Protein AF-A0A7S1K3W4-F1 (afdb_monomer_lite)

Foldseek 3Di:
DVLQKDKFAFAAFFDDDPPDDTDGDDDDPPDPPDDRRPDHFAWAAFCACVPPVDCQFAPPNVRHDNSGRTDMDMGRNVVCVVCVVVVHDDDDDDDDFDDPVGGGGCNHNNNDCSVVD

InterPro domains:
  IPR002018 Carboxylesterase, type B [PF00135] (4-114)
  IPR019819 Carboxylesterase type B, conserved site [PS00941] (66-76)
  IPR029058 Alpha/Beta hydrolase fold [G3DSA:3.40.50.1820] (1-117)
  IPR029058 Alpha/Beta hydrolase fold [SSF53474] (3-117)
  IPR050309 Type-B Carboxylesterase/Lipase [PTHR11559] (8-116)

Secondary structure (DSSP, 8-state):
--S-EEEEEEEE-EE--TTSPPEE-PPPTT-------SSPPPPBS-SBTTTB--HHHH---TT-BS---EEEEEEEHHHHHHHHHTT-----------STTT---TTSGGG--TTT-

pLDDT: mean 92.0, std 6.37, range [53.47, 97.75]

Sequence (117 aa):
DESGVDAYLGIKYADAPRFTAPSTLLPKQGDDLTIDATQLGPACISLCGKINQSPFFCGDIESAVEDCLFLNVWVPRKAAAEAKQKNQTLPTIVINVGGGFYTGSATAPFNDGAALA

Radius of gyration: 16.11 Å; chains: 1; bounding box: 44×23×40 Å

Organism: NCBI:txid1169539

Structure (mmCIF, N/CA/C/O backbone):
data_AF-A0A7S1K3W4-F1
#
_entry.id   AF-A0A7S1K3W4-F1
#
loop_
_atom_site.group_PDB
_atom_site.id
_atom_site.type_symbol
_atom_site.label_atom_id
_atom_site.label_alt_id
_atom_site.label_comp_id
_atom_site.label_asym_id
_atom_site.label_entity_id
_atom_site.label_seq_id
_atom_site.pdbx_PDB_ins_code
_atom_site.Cartn_x
_atom_site.Cartn_y
_atom_site.Cartn_z
_atom_site.occupancy
_atom_site.B_iso_or_equiv
_atom_site.auth_seq_id
_atom_site.auth_comp_id
_atom_site.auth_asym_id
_atom_site.auth_atom_id
_atom_site.pdbx_PDB_model_num
ATOM 1 N N . ASP A 1 1 ? -3.315 -9.804 15.970 1.00 53.47 1 ASP A N 1
ATOM 2 C CA . ASP A 1 1 ? -2.039 -9.579 16.682 1.00 53.47 1 ASP A CA 1
ATOM 3 C C . ASP A 1 1 ? -2.279 -8.662 17.893 1.00 53.47 1 ASP A C 1
ATOM 5 O O . ASP A 1 1 ? -3.418 -8.242 18.122 1.00 53.47 1 ASP A O 1
ATOM 9 N N . GLU A 1 2 ? -1.239 -8.376 18.678 1.00 65.69 2 GLU A N 1
ATOM 10 C CA . GLU A 1 2 ? -1.293 -7.474 19.844 1.00 65.69 2 GLU A CA 1
ATOM 11 C C . GLU A 1 2 ? -1.182 -5.982 19.476 1.00 65.69 2 GLU A C 1
ATOM 13 O O . GLU A 1 2 ? -1.398 -5.134 20.336 1.00 65.69 2 GLU A O 1
ATOM 18 N N . SER A 1 3 ? -0.903 -5.643 18.208 1.00 80.69 3 SER A N 1
ATOM 19 C CA . SER A 1 3 ? -0.693 -4.256 17.754 1.00 80.69 3 SER A CA 1
ATOM 20 C C . SER A 1 3 ? -1.942 -3.373 17.871 1.00 80.69 3 SER A C 1
ATOM 22 O O . SER A 1 3 ? -1.837 -2.154 17.938 1.00 80.69 3 SER A O 1
ATOM 24 N N . GLY A 1 4 ? -3.138 -3.971 17.897 1.00 93.81 4 GLY A N 1
ATOM 25 C CA . GLY A 1 4 ? -4.399 -3.227 17.881 1.00 93.81 4 GLY A CA 1
ATOM 26 C C . GLY A 1 4 ? -4.747 -2.626 16.514 1.00 93.81 4 GLY A C 1
ATOM 27 O O . GLY A 1 4 ? -5.725 -1.883 16.420 1.00 93.81 4 GLY A O 1
ATOM 28 N N . VAL A 1 5 ? -4.000 -2.976 15.466 1.00 96.50 5 VAL A N 1
ATOM 29 C CA . VAL A 1 5 ? -4.154 -2.462 14.101 1.00 96.50 5 VAL A CA 1
ATOM 30 C C . VAL A 1 5 ? -4.592 -3.593 13.174 1.00 96.50 5 VAL A C 1
ATOM 32 O O . VAL A 1 5 ? -4.146 -4.728 13.321 1.00 96.50 5 VAL A O 1
ATOM 35 N N . ASP A 1 6 ? -5.499 -3.296 12.247 1.00 96.69 6 ASP A N 1
ATOM 36 C CA . ASP A 1 6 ? -5.766 -4.145 11.087 1.00 96.69 6 ASP A CA 1
ATOM 37 C C . ASP A 1 6 ? -4.918 -3.636 9.920 1.00 96.69 6 ASP A C 1
ATOM 39 O O . ASP A 1 6 ? -5.016 -2.465 9.546 1.00 96.69 6 ASP A O 1
ATOM 43 N N . ALA A 1 7 ? -4.081 -4.506 9.359 1.00 96.44 7 ALA A N 1
ATOM 44 C CA . ALA A 1 7 ? -3.231 -4.196 8.218 1.00 96.44 7 ALA A CA 1
ATOM 45 C C . ALA A 1 7 ? -3.753 -4.910 6.966 1.00 96.44 7 ALA A C 1
ATOM 47 O O . ALA A 1 7 ? -3.902 -6.131 6.959 1.00 96.44 7 ALA A O 1
ATOM 48 N N . TYR A 1 8 ? -4.008 -4.136 5.916 1.00 96.88 8 TYR A N 1
ATOM 49 C CA . TYR A 1 8 ? -4.390 -4.606 4.590 1.00 96.88 8 TYR A CA 1
ATOM 50 C C . TYR A 1 8 ? -3.265 -4.229 3.634 1.00 96.88 8 TYR A C 1
ATOM 52 O O . TYR A 1 8 ? -3.095 -3.061 3.282 1.00 96.88 8 TYR A O 1
ATOM 60 N N . LEU A 1 9 ? -2.447 -5.205 3.278 1.00 96.81 9 LEU A N 1
ATOM 61 C CA . LEU A 1 9 ? -1.198 -5.029 2.552 1.00 96.81 9 LEU A CA 1
ATOM 62 C C . LEU A 1 9 ? -1.357 -5.500 1.106 1.00 96.81 9 LEU A C 1
ATOM 64 O O . LEU A 1 9 ? -2.142 -6.401 0.834 1.00 96.81 9 LEU A O 1
ATOM 68 N N . GLY A 1 10 ? -0.625 -4.892 0.173 1.00 95.75 10 GLY A N 1
ATOM 69 C CA . GLY A 1 10 ? -0.573 -5.387 -1.204 1.00 95.75 10 GLY A CA 1
ATOM 70 C C . GLY A 1 10 ? -1.894 -5.267 -1.970 1.00 95.75 10 GLY A C 1
ATOM 71 O O . GLY A 1 10 ? -2.219 -6.124 -2.788 1.00 95.75 10 GLY A O 1
ATOM 72 N N . ILE A 1 11 ? -2.653 -4.190 -1.760 1.00 95.19 11 ILE A N 1
ATOM 73 C CA . ILE A 1 11 ? -3.868 -3.913 -2.536 1.00 95.19 11 ILE A CA 1
ATOM 74 C C . ILE A 1 11 ? -3.473 -3.295 -3.878 1.00 95.19 11 ILE A C 1
ATOM 76 O O . ILE A 1 11 ? -2.951 -2.179 -3.918 1.00 95.19 11 ILE A O 1
ATOM 80 N N . LYS A 1 12 ? -3.739 -3.992 -4.987 1.00 94.56 12 LYS A N 1
ATOM 81 C CA . LYS A 1 12 ? -3.479 -3.461 -6.332 1.00 94.56 12 LYS A CA 1
ATOM 82 C C . LYS A 1 12 ? -4.467 -2.342 -6.658 1.00 94.56 12 LYS A C 1
ATOM 84 O O . LYS A 1 12 ? -5.674 -2.561 -6.603 1.00 94.56 12 LYS A O 1
ATOM 89 N N . TYR A 1 13 ? -3.973 -1.154 -7.012 1.00 93.38 13 TYR A N 1
ATOM 90 C CA . TYR A 1 13 ? -4.835 0.011 -7.274 1.00 93.38 13 TYR A CA 1
ATOM 91 C C . TYR A 1 13 ? -4.870 0.445 -8.745 1.00 93.38 13 TYR A C 1
ATOM 93 O O . TYR A 1 13 ? -5.776 1.176 -9.157 1.00 93.38 13 TYR A O 1
ATOM 101 N N . ALA A 1 14 ? -3.902 0.011 -9.551 1.00 95.56 14 ALA A N 1
ATOM 102 C CA . ALA A 1 14 ? -3.830 0.364 -10.959 1.00 95.56 14 ALA A CA 1
ATOM 103 C C . ALA A 1 14 ? -3.022 -0.650 -11.773 1.00 95.56 14 ALA A C 1
ATOM 105 O O . ALA A 1 14 ? -2.206 -1.392 -11.235 1.00 95.56 14 ALA A O 1
ATOM 106 N N . ASP A 1 15 ? -3.224 -0.600 -13.085 1.00 94.81 15 ASP A N 1
ATOM 107 C CA . ASP A 1 15 ? -2.327 -1.167 -14.089 1.00 94.81 15 ASP A CA 1
ATOM 108 C C . ASP A 1 15 ? -1.715 -0.035 -14.912 1.00 94.81 15 ASP A C 1
ATOM 110 O O . ASP A 1 15 ? -2.378 0.967 -15.186 1.00 94.81 15 ASP A O 1
ATOM 114 N N . ALA A 1 16 ? -0.465 -0.190 -15.344 1.00 95.19 16 ALA A N 1
ATOM 115 C CA . ALA A 1 16 ? 0.173 0.765 -16.242 1.00 95.19 16 ALA A CA 1
ATOM 116 C C . ALA A 1 16 ? 1.048 0.053 -17.280 1.00 95.19 16 ALA A C 1
ATOM 118 O O . ALA A 1 16 ? 2.055 -0.562 -16.923 1.00 95.19 16 ALA A O 1
ATOM 119 N N . PRO A 1 17 ? 0.735 0.178 -18.580 1.00 94.62 17 PRO A N 1
ATOM 120 C CA . PRO A 1 17 ? 1.715 -0.084 -19.622 1.00 94.62 17 PRO A CA 1
ATOM 121 C C . PRO A 1 17 ? 2.920 0.851 -19.472 1.00 94.62 17 PRO A C 1
ATOM 123 O O . PRO A 1 17 ? 2.789 2.011 -19.061 1.00 94.62 17 PRO A O 1
ATOM 126 N N . ARG A 1 18 ? 4.105 0.364 -19.850 1.00 95.94 18 ARG A N 1
ATOM 127 C CA . ARG A 1 18 ? 5.351 1.121 -19.706 1.00 95.94 18 ARG A CA 1
ATOM 128 C C . ARG A 1 18 ? 5.245 2.498 -20.376 1.00 95.94 18 ARG A C 1
ATOM 130 O O . ARG A 1 18 ? 4.889 2.597 -21.548 1.00 95.94 18 ARG A O 1
ATOM 137 N N . PHE A 1 19 ? 5.601 3.540 -19.624 1.00 95.88 19 PHE A N 1
ATOM 138 C CA . PHE A 1 19 ? 5.608 4.947 -20.057 1.00 95.88 19 PHE A CA 1
ATOM 139 C C . PHE A 1 19 ? 4.238 5.523 -20.444 1.00 95.88 19 PHE A C 1
ATOM 141 O O . PHE A 1 19 ? 4.159 6.485 -21.207 1.00 95.88 19 PHE A O 1
ATOM 148 N N . THR A 1 20 ? 3.159 4.967 -19.898 1.00 97.12 20 THR A N 1
ATOM 149 C CA . THR A 1 20 ? 1.803 5.498 -20.066 1.00 97.12 20 THR A CA 1
ATOM 150 C C . THR A 1 20 ? 1.182 5.830 -18.714 1.00 97.12 20 THR A C 1
ATOM 152 O O . THR A 1 20 ? 1.678 5.406 -17.669 1.00 97.12 20 THR A O 1
ATOM 155 N N . ALA A 1 21 ? 0.115 6.629 -18.724 1.00 97.00 21 ALA A N 1
ATOM 156 C CA . ALA A 1 21 ? -0.633 6.904 -17.506 1.00 97.00 21 ALA A CA 1
ATOM 157 C C . ALA A 1 21 ? -1.295 5.613 -16.980 1.00 97.00 21 ALA A C 1
ATOM 159 O O . ALA A 1 21 ? -1.786 4.820 -17.789 1.00 97.00 21 ALA A O 1
ATOM 160 N N . PRO A 1 22 ? -1.342 5.407 -15.652 1.00 96.19 22 PRO A N 1
ATOM 161 C CA . PRO A 1 22 ? -2.012 4.254 -15.072 1.00 96.19 22 PRO A CA 1
ATOM 162 C C . PRO A 1 22 ? -3.523 4.298 -15.324 1.00 96.19 22 PRO A C 1
ATOM 164 O O . PRO A 1 22 ? -4.148 5.359 -15.275 1.00 96.19 22 PRO A O 1
ATOM 167 N N . SER A 1 23 ? -4.121 3.128 -15.523 1.00 94.62 23 SER A N 1
ATOM 168 C CA . SER A 1 23 ? -5.565 2.916 -15.487 1.00 94.62 23 SER A CA 1
ATOM 169 C C . SER A 1 23 ? -5.974 2.353 -14.130 1.00 94.62 23 SER A C 1
ATOM 171 O O . SER A 1 23 ? -5.448 1.326 -13.698 1.00 94.62 23 SER A O 1
ATOM 173 N N . THR A 1 24 ? -6.917 3.016 -13.462 1.00 88.81 24 THR A N 1
ATOM 174 C CA . THR A 1 24 ? -7.435 2.577 -12.163 1.00 88.81 24 THR A CA 1
ATOM 175 C C . THR A 1 24 ? -8.165 1.246 -12.290 1.00 88.81 24 THR A C 1
ATOM 177 O O . THR A 1 24 ? -8.991 1.063 -13.187 1.00 88.81 24 THR A O 1
ATOM 180 N N . LEU A 1 25 ? -7.906 0.346 -11.345 1.00 85.25 25 LEU A N 1
ATOM 181 C CA . LEU A 1 25 ? -8.672 -0.882 -11.204 1.00 85.25 25 LEU A CA 1
ATOM 182 C C . LEU A 1 25 ? -9.980 -0.571 -10.479 1.00 85.25 25 LEU A C 1
ATOM 184 O O . LEU A 1 25 ? -10.001 -0.361 -9.268 1.00 85.25 25 LEU A O 1
ATOM 188 N N . LEU A 1 26 ? -11.073 -0.498 -11.239 1.00 82.00 26 LEU A N 1
ATOM 189 C CA . LEU A 1 26 ? -12.417 -0.410 -10.682 1.00 82.00 26 LEU A CA 1
ATOM 190 C C . LEU A 1 26 ? -13.071 -1.792 -10.737 1.00 82.00 26 LEU A C 1
ATOM 192 O O . LEU A 1 26 ? -13.124 -2.379 -11.823 1.00 82.00 26 LEU A O 1
ATOM 196 N N . PRO A 1 27 ? -13.585 -2.303 -9.608 1.00 80.94 27 PRO A N 1
ATOM 197 C CA . PRO A 1 27 ? -14.311 -3.561 -9.611 1.00 80.94 27 PRO A CA 1
ATOM 198 C C . PRO A 1 27 ? -15.556 -3.466 -10.496 1.00 80.94 27 PRO A C 1
ATOM 200 O O . PRO A 1 27 ? -16.290 -2.472 -10.457 1.00 80.94 27 PRO A O 1
ATOM 203 N N . LYS A 1 28 ? -15.803 -4.501 -11.300 1.00 79.25 28 LYS A N 1
ATOM 204 C CA . LYS A 1 28 ? -17.003 -4.618 -12.130 1.00 79.25 28 LYS A CA 1
ATOM 205 C C . LYS A 1 28 ? -18.092 -5.365 -11.373 1.00 79.25 28 LYS A C 1
ATOM 207 O O . LYS A 1 28 ? -17.854 -6.095 -10.412 1.00 79.25 28 LYS A O 1
ATOM 212 N N . GLN A 1 29 ? -19.330 -5.179 -11.817 1.00 80.62 29 GLN A N 1
ATOM 213 C CA . GLN A 1 29 ? -20.461 -5.901 -11.251 1.00 80.62 29 GLN A CA 1
ATOM 214 C C . GLN A 1 29 ? -20.283 -7.412 -11.463 1.00 80.62 29 GLN A C 1
ATOM 216 O O . GLN A 1 29 ? -20.229 -7.870 -12.601 1.00 80.62 29 GLN A O 1
ATOM 221 N N . GLY A 1 30 ? -20.239 -8.169 -10.364 1.00 80.62 30 GLY A N 1
ATOM 222 C CA . GLY A 1 30 ? -20.087 -9.627 -10.381 1.00 80.62 30 GLY A CA 1
ATOM 223 C C . GLY A 1 30 ? -18.655 -10.133 -10.206 1.00 80.62 30 GLY A C 1
ATOM 224 O O . GLY A 1 30 ? -18.478 -11.347 -10.140 1.00 80.62 30 GLY A O 1
ATOM 225 N N . ASP A 1 31 ? -17.663 -9.245 -10.095 1.00 82.25 31 ASP A N 1
ATOM 226 C CA . ASP A 1 31 ? -16.304 -9.642 -9.723 1.00 82.25 31 ASP A CA 1
ATOM 227 C C . ASP A 1 31 ? -16.282 -10.175 -8.281 1.00 82.25 31 ASP A C 1
ATOM 229 O O . ASP A 1 31 ? -16.999 -9.674 -7.407 1.00 82.25 31 ASP A O 1
ATOM 233 N N . ASP A 1 32 ? -15.434 -11.173 -8.020 1.00 83.06 32 ASP A N 1
ATOM 234 C CA . ASP A 1 32 ? -15.053 -11.487 -6.646 1.00 83.06 32 ASP A CA 1
ATOM 235 C C . ASP A 1 32 ? -14.195 -10.333 -6.123 1.00 83.06 32 ASP A C 1
ATOM 237 O O . ASP A 1 32 ? -13.095 -10.076 -6.612 1.00 83.06 32 ASP A O 1
ATOM 241 N N . LEU A 1 33 ? -14.742 -9.596 -5.159 1.00 82.06 33 LEU A N 1
ATOM 242 C CA . LEU A 1 33 ? -14.086 -8.436 -4.556 1.00 82.06 33 LEU A CA 1
ATOM 243 C C . LEU A 1 33 ? -13.122 -8.835 -3.435 1.00 82.06 33 LEU A C 1
ATOM 245 O O . LEU A 1 33 ? -12.483 -7.969 -2.836 1.00 82.06 33 LEU A O 1
ATOM 249 N N . THR A 1 34 ? -13.039 -10.128 -3.122 1.00 88.69 34 THR A N 1
ATOM 250 C CA . THR A 1 34 ? -12.141 -10.644 -2.098 1.00 88.69 34 THR A CA 1
ATOM 251 C C . THR A 1 34 ? -10.731 -10.722 -2.657 1.00 88.69 34 THR A C 1
ATOM 253 O O . THR A 1 34 ? -10.445 -11.498 -3.564 1.00 88.69 34 THR A O 1
ATOM 256 N N . ILE A 1 35 ? -9.831 -9.934 -2.080 1.00 89.06 35 ILE A N 1
ATOM 257 C CA . ILE A 1 35 ? -8.397 -10.011 -2.352 1.00 89.06 35 ILE A CA 1
ATOM 258 C C . ILE A 1 35 ? -7.666 -10.486 -1.098 1.00 89.06 35 ILE A C 1
ATOM 260 O O . ILE A 1 35 ? -8.044 -10.130 0.021 1.00 89.06 35 ILE A O 1
ATOM 264 N N . ASP A 1 36 ? -6.613 -11.281 -1.280 1.00 93.88 36 ASP A N 1
ATOM 265 C CA . ASP A 1 36 ? -5.674 -11.565 -0.197 1.00 93.88 36 ASP A CA 1
ATOM 266 C C . ASP A 1 36 ? -4.797 -10.330 0.022 1.00 93.88 36 ASP A C 1
ATOM 268 O O . ASP A 1 36 ? -3.911 -10.034 -0.777 1.00 93.88 36 ASP A O 1
ATOM 272 N N . ALA A 1 37 ? -5.088 -9.602 1.098 1.00 96.00 37 ALA A N 1
ATOM 273 C CA . ALA A 1 37 ? -4.356 -8.412 1.505 1.00 96.00 37 ALA A CA 1
ATOM 274 C C . ALA A 1 37 ? -3.494 -8.666 2.756 1.00 96.00 37 ALA A C 1
ATOM 276 O O . ALA A 1 37 ? -3.371 -7.802 3.623 1.00 96.00 37 ALA A O 1
ATOM 277 N N . THR A 1 38 ? -2.955 -9.879 2.915 1.00 96.00 38 THR A N 1
ATOM 278 C CA . THR A 1 38 ? -2.144 -10.242 4.092 1.00 96.00 38 THR A CA 1
ATOM 279 C C . THR A 1 38 ? -0.642 -10.061 3.882 1.00 96.00 38 THR A C 1
ATOM 281 O O . THR A 1 38 ? 0.115 -10.103 4.851 1.00 96.00 38 THR A O 1
ATOM 284 N N . GLN A 1 39 ? -0.201 -9.854 2.639 1.00 95.25 39 GLN A N 1
ATOM 285 C CA . GLN A 1 39 ? 1.206 -9.736 2.257 1.00 95.25 39 GLN A CA 1
ATOM 286 C C . GLN A 1 39 ? 1.458 -8.433 1.501 1.00 95.25 39 GLN A C 1
ATOM 288 O O . GLN A 1 39 ? 0.592 -7.927 0.792 1.00 95.25 39 GLN A O 1
ATOM 293 N N . LEU A 1 40 ? 2.668 -7.893 1.635 1.00 95.56 40 LEU A N 1
ATOM 294 C CA . LEU A 1 40 ? 3.100 -6.750 0.836 1.00 95.56 40 LEU A CA 1
ATOM 295 C C . LEU A 1 40 ? 3.119 -7.120 -0.655 1.00 95.56 40 LEU A C 1
ATOM 297 O O . LEU A 1 40 ? 3.560 -8.207 -1.027 1.00 95.56 40 LEU A O 1
ATOM 301 N N . GLY A 1 41 ? 2.687 -6.186 -1.504 1.00 94.50 41 GLY A N 1
ATOM 302 C CA . GLY A 1 41 ? 2.927 -6.272 -2.945 1.00 94.50 41 GLY A CA 1
ATOM 303 C C . GLY A 1 41 ? 4.416 -6.089 -3.278 1.00 94.50 41 GLY A C 1
ATOM 304 O O . GLY A 1 41 ? 5.198 -5.707 -2.405 1.00 94.50 41 GLY A O 1
ATOM 305 N N . PRO A 1 42 ? 4.838 -6.333 -4.527 1.00 95.44 42 PRO A N 1
ATOM 306 C CA . PRO A 1 42 ? 6.227 -6.145 -4.929 1.00 95.44 42 PRO A CA 1
ATOM 307 C C . PRO A 1 42 ? 6.636 -4.666 -4.961 1.00 95.44 42 PRO A C 1
ATOM 309 O O . PRO A 1 42 ? 5.830 -3.776 -5.241 1.00 95.44 42 PRO A O 1
ATOM 312 N N . ALA A 1 43 ? 7.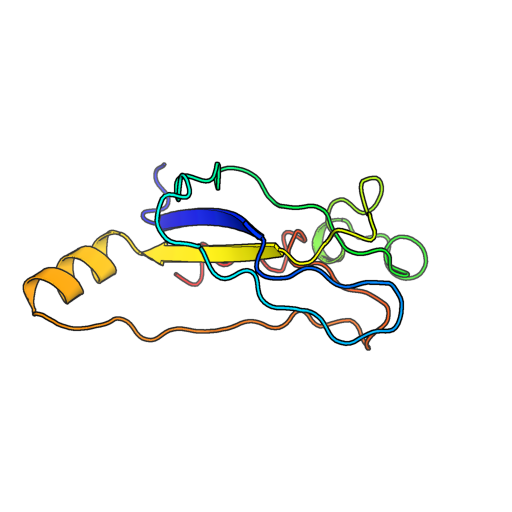925 -4.403 -4.734 1.00 94.62 43 ALA A N 1
ATOM 313 C CA . ALA A 1 43 ? 8.513 -3.088 -4.968 1.00 94.62 43 ALA A CA 1
ATOM 314 C C . ALA A 1 43 ? 8.602 -2.775 -6.473 1.00 94.62 43 ALA A C 1
ATOM 316 O O . ALA A 1 43 ? 8.767 -3.670 -7.305 1.00 94.62 43 ALA A O 1
ATOM 317 N N . CYS A 1 44 ? 8.562 -1.489 -6.825 1.00 94.62 44 CYS A N 1
ATOM 318 C CA . CYS A 1 44 ? 8.867 -1.053 -8.184 1.00 94.62 44 CYS A CA 1
ATOM 319 C C . CYS A 1 44 ? 10.367 -1.136 -8.477 1.00 94.62 44 CYS A C 1
ATOM 321 O O . CYS A 1 44 ? 11.206 -0.870 -7.610 1.00 94.62 44 CYS A O 1
ATOM 323 N N . ILE A 1 45 ? 10.706 -1.419 -9.737 1.00 94.56 45 ILE A N 1
ATOM 324 C CA . ILE A 1 45 ? 12.086 -1.330 -10.227 1.00 94.56 45 ILE A CA 1
ATOM 325 C C . ILE A 1 45 ? 12.618 0.090 -9.986 1.00 94.56 45 ILE A C 1
ATOM 327 O O . ILE A 1 45 ? 12.042 1.074 -10.449 1.00 94.56 45 ILE A O 1
ATOM 331 N N . SER A 1 46 ? 13.737 0.198 -9.268 1.00 93.31 46 SER A N 1
ATOM 332 C CA . SER A 1 46 ? 14.355 1.477 -8.907 1.00 93.31 46 SER A CA 1
ATOM 333 C C . SER A 1 46 ? 15.876 1.348 -8.748 1.00 93.31 46 SER A C 1
ATOM 335 O O . SER A 1 46 ? 16.453 0.279 -8.950 1.00 93.31 46 SER A O 1
ATOM 337 N N . LEU A 1 47 ? 16.553 2.444 -8.391 1.00 93.50 47 LEU A N 1
ATOM 338 C CA . LEU A 1 47 ? 17.985 2.457 -8.065 1.00 93.50 47 LEU A CA 1
ATOM 339 C C . LEU A 1 47 ? 18.275 2.129 -6.588 1.00 93.50 47 LEU A C 1
ATOM 341 O O . LEU A 1 47 ? 19.433 2.215 -6.158 1.00 93.50 47 LEU A O 1
ATOM 345 N N . CYS A 1 48 ? 17.261 1.754 -5.796 1.00 89.50 48 CYS A N 1
ATOM 346 C CA . CYS A 1 48 ? 17.509 1.140 -4.491 1.00 89.50 48 CYS A CA 1
ATOM 347 C C . CYS A 1 48 ? 18.393 -0.111 -4.659 1.00 89.50 48 CYS A C 1
ATOM 349 O O . CYS A 1 48 ? 18.386 -0.761 -5.701 1.00 89.50 48 CYS A O 1
ATOM 351 N N . GLY A 1 49 ? 19.249 -0.390 -3.677 1.00 83.44 49 GLY A N 1
ATOM 352 C CA . GLY A 1 49 ? 20.298 -1.417 -3.754 1.00 83.44 49 GLY A CA 1
ATOM 353 C C . GLY A 1 49 ? 21.557 -0.988 -4.501 1.00 83.44 49 GLY A C 1
ATOM 354 O O . GLY A 1 49 ? 22.649 -1.452 -4.176 1.00 83.44 49 GLY A O 1
ATOM 355 N N . LYS A 1 50 ? 21.445 -0.056 -5.457 1.00 87.75 50 LYS A N 1
ATOM 356 C CA . LYS A 1 50 ? 22.610 0.544 -6.126 1.00 87.75 50 LYS A CA 1
ATOM 357 C C . LYS A 1 50 ? 23.116 1.786 -5.403 1.00 87.75 50 LYS A C 1
ATOM 359 O O . LYS A 1 50 ? 24.319 1.941 -5.237 1.00 87.75 50 LYS A O 1
ATOM 364 N N . ILE A 1 51 ? 22.201 2.666 -4.991 1.00 86.88 51 ILE A N 1
ATOM 365 C CA . ILE A 1 51 ? 22.535 3.957 -4.361 1.00 86.88 51 ILE A CA 1
ATOM 366 C C . ILE A 1 51 ? 22.334 3.914 -2.841 1.00 86.88 51 ILE A C 1
ATOM 368 O O . ILE A 1 51 ? 23.074 4.549 -2.095 1.00 86.88 51 ILE A O 1
ATOM 372 N N . ASN A 1 52 ? 21.352 3.144 -2.371 1.00 79.69 52 ASN A N 1
ATOM 373 C CA . ASN A 1 52 ? 21.101 2.912 -0.953 1.00 79.69 52 ASN A CA 1
ATOM 374 C C . ASN A 1 52 ? 20.899 1.413 -0.736 1.00 79.69 52 ASN A C 1
ATOM 376 O O . ASN A 1 52 ? 19.950 0.841 -1.264 1.00 79.69 52 ASN A O 1
ATOM 380 N N . GLN A 1 53 ? 21.809 0.785 0.002 1.00 81.94 53 GLN A N 1
ATOM 381 C CA . GLN A 1 53 ? 21.788 -0.656 0.270 1.00 81.94 53 GLN A CA 1
ATOM 382 C C . GLN A 1 53 ? 21.052 -1.015 1.562 1.00 81.94 53 GLN A C 1
ATOM 384 O O . GLN A 1 53 ? 20.986 -2.186 1.911 1.00 81.94 53 GLN A O 1
ATOM 389 N N . SER A 1 54 ? 20.512 -0.031 2.288 1.00 89.94 54 SER A N 1
ATOM 390 C CA . SER A 1 54 ? 19.805 -0.287 3.537 1.00 89.94 54 SER A CA 1
ATOM 391 C C . SER A 1 54 ? 18.444 -0.940 3.267 1.00 89.94 54 SER A C 1
ATOM 393 O O . SER A 1 54 ? 17.559 -0.279 2.707 1.00 89.94 54 SER A O 1
ATOM 395 N N . PRO A 1 55 ? 18.214 -2.183 3.734 1.00 88.44 55 PRO A N 1
ATOM 396 C CA . PRO A 1 55 ? 16.911 -2.835 3.606 1.00 88.44 55 PRO A CA 1
ATOM 397 C C . PRO A 1 55 ? 15.810 -2.058 4.331 1.00 88.44 55 PRO A C 1
ATOM 399 O O . PRO A 1 55 ? 14.656 -2.094 3.924 1.00 88.44 55 PRO A O 1
ATOM 402 N N . PHE A 1 56 ? 16.167 -1.288 5.363 1.00 91.94 56 PHE A N 1
ATOM 403 C CA . PHE A 1 56 ? 15.221 -0.467 6.112 1.00 91.94 56 PHE A CA 1
ATOM 404 C C . PHE A 1 56 ? 14.539 0.605 5.245 1.00 91.94 56 PHE A C 1
ATOM 406 O O . PHE A 1 56 ? 13.352 0.865 5.420 1.00 91.94 56 PHE A O 1
ATOM 413 N N . PHE A 1 57 ? 15.263 1.195 4.288 1.00 89.81 57 PHE A N 1
ATOM 414 C CA . PHE A 1 57 ? 14.732 2.240 3.401 1.00 89.81 57 PHE A CA 1
ATOM 415 C C . PHE A 1 57 ? 14.282 1.722 2.033 1.00 89.81 57 PHE A C 1
ATOM 417 O O . PHE A 1 57 ? 13.511 2.399 1.356 1.00 89.81 57 PHE A O 1
ATOM 424 N N . CYS A 1 58 ? 14.772 0.556 1.615 1.00 90.19 58 CYS A N 1
ATOM 425 C CA . CYS A 1 58 ? 14.516 0.023 0.280 1.00 90.19 58 CYS A CA 1
ATOM 426 C C . CYS A 1 58 ? 13.575 -1.191 0.259 1.00 90.19 58 CYS A C 1
ATOM 428 O O . CYS A 1 58 ? 12.945 -1.424 -0.767 1.00 90.19 58 CYS A O 1
ATOM 430 N N . GLY A 1 59 ? 13.422 -1.918 1.370 1.00 90.00 59 GLY A N 1
ATOM 431 C CA . GLY A 1 59 ? 12.640 -3.155 1.416 1.00 90.00 59 GLY A CA 1
ATOM 432 C C . GLY A 1 59 ? 13.273 -4.283 0.596 1.00 90.00 59 GLY A C 1
ATOM 433 O O . GLY A 1 59 ? 14.481 -4.275 0.342 1.00 90.00 59 GLY A O 1
ATOM 434 N N . ASP A 1 60 ? 12.449 -5.249 0.188 1.00 90.06 60 ASP A N 1
ATOM 435 C CA . ASP A 1 60 ? 12.845 -6.292 -0.763 1.00 90.06 60 ASP A CA 1
ATOM 436 C C . ASP A 1 60 ? 12.817 -5.746 -2.197 1.00 90.06 60 ASP A C 1
ATOM 438 O O . ASP A 1 60 ? 11.762 -5.567 -2.806 1.00 90.06 60 ASP A O 1
ATOM 442 N N . ILE A 1 61 ? 14.006 -5.463 -2.718 1.00 89.50 61 ILE A N 1
ATOM 443 C CA . ILE A 1 61 ? 14.227 -4.968 -4.079 1.00 89.50 61 ILE A CA 1
ATOM 444 C C . ILE A 1 61 ? 14.692 -6.054 -5.045 1.00 89.50 61 ILE A C 1
ATOM 446 O O . ILE A 1 61 ? 14.744 -5.807 -6.248 1.00 89.50 61 ILE A O 1
ATOM 450 N N . GLU A 1 62 ? 15.059 -7.232 -4.539 1.00 88.19 62 GLU A N 1
ATOM 451 C CA . GLU A 1 62 ? 15.471 -8.352 -5.388 1.00 88.19 62 GLU A CA 1
ATOM 452 C C . GLU A 1 62 ? 14.255 -8.934 -6.113 1.00 88.19 62 GLU A C 1
ATOM 454 O O . GLU A 1 62 ? 14.353 -9.317 -7.278 1.00 88.19 62 GLU A O 1
ATOM 459 N N . SER A 1 63 ? 13.090 -8.886 -5.462 1.00 91.06 63 SER A N 1
ATOM 460 C CA . SER A 1 63 ? 11.790 -9.269 -6.023 1.00 91.06 63 SER A CA 1
ATOM 461 C C . SER A 1 63 ? 11.072 -8.130 -6.770 1.00 91.06 63 SER A C 1
ATOM 463 O O . SER A 1 63 ? 9.870 -8.225 -7.028 1.00 91.06 63 SER A O 1
ATOM 465 N N . ALA A 1 64 ? 11.759 -7.025 -7.091 1.00 94.00 64 ALA A N 1
ATOM 466 C CA . ALA A 1 64 ? 11.128 -5.868 -7.726 1.00 94.00 64 ALA A CA 1
ATOM 467 C C . ALA A 1 64 ? 10.684 -6.160 -9.170 1.00 94.00 64 ALA A C 1
ATOM 469 O O . ALA A 1 64 ? 11.437 -6.711 -9.976 1.00 94.00 64 ALA A O 1
ATOM 470 N N . VAL A 1 65 ? 9.473 -5.723 -9.522 1.00 95.81 65 VAL A N 1
ATOM 471 C CA . VAL A 1 65 ? 8.873 -5.922 -10.853 1.00 95.81 65 VAL A CA 1
ATOM 472 C C . VAL A 1 65 ? 8.193 -4.644 -11.356 1.00 95.81 65 VAL A C 1
ATOM 474 O O . VAL A 1 65 ? 8.039 -3.677 -10.614 1.00 95.81 65 VAL A O 1
ATOM 477 N N . GLU A 1 66 ? 7.821 -4.597 -12.639 1.00 95.56 66 GLU A N 1
ATOM 478 C CA . GLU A 1 66 ? 7.090 -3.447 -13.208 1.00 95.56 66 GLU A CA 1
ATOM 479 C C . GLU A 1 66 ? 5.608 -3.427 -12.809 1.00 95.56 66 GLU A C 1
ATOM 481 O O . GLU A 1 66 ? 5.021 -2.352 -12.695 1.00 95.56 66 GLU A O 1
ATOM 486 N N . ASP A 1 67 ? 5.009 -4.596 -12.562 1.00 95.69 67 ASP A N 1
ATOM 487 C CA . ASP A 1 67 ? 3.670 -4.688 -11.980 1.00 95.69 67 ASP A CA 1
ATOM 488 C C . ASP A 1 67 ? 3.756 -4.465 -10.464 1.00 95.69 67 ASP A C 1
ATOM 490 O O . ASP A 1 67 ? 3.819 -5.412 -9.686 1.00 95.69 67 ASP A O 1
ATOM 494 N N . CYS A 1 68 ? 3.866 -3.198 -10.060 1.00 95.56 68 CYS A N 1
ATOM 495 C CA . CYS A 1 68 ? 4.193 -2.784 -8.691 1.00 95.56 68 CYS A CA 1
ATOM 496 C C . CYS A 1 68 ? 3.247 -1.716 -8.112 1.00 95.56 68 CYS A C 1
ATOM 498 O O . CYS A 1 68 ? 3.529 -1.126 -7.068 1.00 95.56 68 CYS A O 1
ATOM 500 N N . LEU A 1 69 ? 2.110 -1.451 -8.763 1.00 95.75 69 LEU A N 1
ATOM 501 C CA . LEU A 1 69 ? 1.145 -0.432 -8.334 1.00 95.75 69 LEU A CA 1
ATOM 502 C C . LEU A 1 69 ? 0.220 -0.964 -7.230 1.00 95.75 69 LEU A C 1
ATOM 504 O O . LEU A 1 69 ? -0.974 -1.209 -7.430 1.00 95.75 69 LEU A O 1
ATOM 508 N N . PHE A 1 70 ? 0.808 -1.122 -6.046 1.00 95.44 70 PHE A N 1
ATOM 509 C CA . PHE A 1 70 ? 0.162 -1.618 -4.836 1.00 95.44 70 PHE A CA 1
ATOM 510 C C . PHE A 1 70 ? 0.208 -0.586 -3.707 1.00 95.44 70 PHE A C 1
ATOM 512 O O . PHE A 1 70 ? 1.136 0.220 -3.618 1.00 95.44 70 PHE A O 1
ATOM 519 N N . LEU A 1 71 ? -0.799 -0.615 -2.837 1.00 95.69 71 LEU A N 1
ATOM 520 C CA . LEU A 1 71 ? -0.867 0.196 -1.624 1.00 95.69 71 LEU A CA 1
ATOM 521 C C . LEU A 1 71 ? -1.118 -0.670 -0.390 1.00 95.69 71 LEU A C 1
ATOM 523 O O . LEU A 1 71 ? -1.538 -1.822 -0.491 1.00 95.69 71 LEU A O 1
ATOM 527 N N . ASN A 1 72 ? -0.885 -0.071 0.773 1.00 96.81 72 ASN A N 1
ATOM 528 C CA . ASN A 1 72 ? -1.106 -0.672 2.079 1.00 96.81 72 ASN A CA 1
ATOM 529 C C . ASN A 1 72 ? -2.007 0.251 2.912 1.00 96.81 72 ASN A C 1
ATOM 531 O O . ASN A 1 72 ? -1.936 1.476 2.777 1.00 96.81 72 ASN A O 1
ATOM 535 N N . VAL A 1 73 ? -2.842 -0.324 3.774 1.00 97.12 73 VAL A N 1
ATOM 536 C CA . VAL A 1 73 ? -3.757 0.399 4.664 1.00 97.12 73 VAL A CA 1
ATOM 537 C C . VAL A 1 73 ? -3.627 -0.160 6.073 1.00 97.12 73 VAL A C 1
ATOM 539 O O . VAL A 1 73 ? -3.731 -1.366 6.276 1.00 97.12 73 VAL A O 1
ATOM 542 N N . TRP A 1 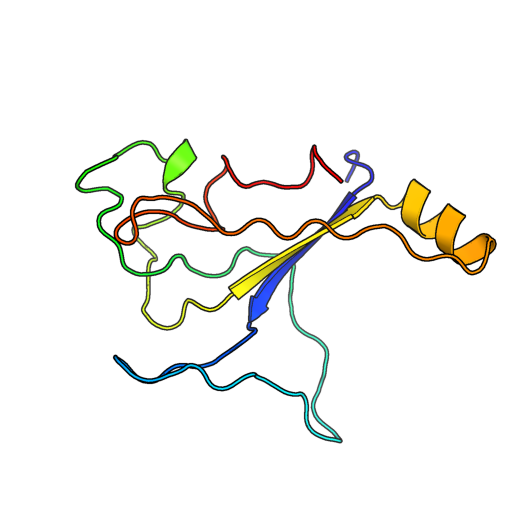74 ? -3.460 0.725 7.050 1.00 97.31 74 TRP A N 1
ATOM 543 C CA . TRP A 1 74 ? -3.440 0.386 8.471 1.00 97.31 74 TRP A CA 1
ATOM 544 C C . TRP A 1 74 ? -4.608 1.078 9.165 1.00 97.31 74 TRP A C 1
ATOM 546 O O . TRP A 1 74 ? -4.822 2.278 8.980 1.00 97.31 74 TRP A O 1
ATOM 556 N N . VAL A 1 75 ? -5.388 0.320 9.934 1.00 97.31 75 VAL A N 1
ATOM 557 C CA . VAL A 1 75 ? -6.609 0.802 10.588 1.00 97.31 75 VAL A CA 1
ATOM 558 C C . VAL A 1 75 ? -6.548 0.512 12.091 1.00 97.31 75 VAL A C 1
ATOM 560 O O . VAL A 1 75 ? -6.508 -0.658 12.475 1.00 97.31 75 VAL A O 1
ATOM 563 N N . PRO A 1 76 ? -6.602 1.526 12.974 1.00 96.88 76 PRO A N 1
ATOM 564 C CA . PRO A 1 76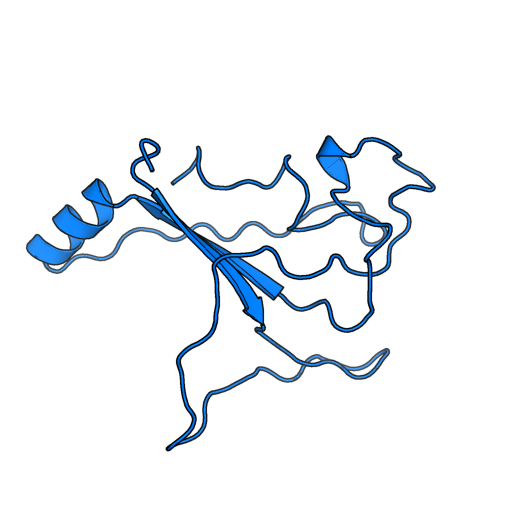 ? -6.638 1.296 14.418 1.00 96.88 76 PRO A CA 1
ATOM 565 C C . PRO A 1 76 ? -7.984 0.707 14.846 1.00 96.88 76 PRO A C 1
ATOM 567 O O . PRO A 1 76 ? -9.011 1.394 14.830 1.00 96.88 76 PRO A O 1
ATOM 570 N N . ARG A 1 77 ? -7.999 -0.554 15.295 1.00 96.19 77 ARG A N 1
ATOM 571 C CA . ARG A 1 77 ? -9.234 -1.307 15.590 1.00 96.19 77 ARG A CA 1
ATOM 572 C C . ARG A 1 77 ? -10.136 -0.594 16.590 1.00 96.19 77 ARG A C 1
ATOM 574 O O . ARG A 1 77 ? -11.342 -0.479 16.376 1.00 96.19 77 ARG A O 1
ATOM 581 N N . LYS A 1 78 ? -9.556 -0.098 17.688 1.00 95.50 78 LYS A N 1
ATOM 582 C CA . LYS A 1 78 ? -10.315 0.560 18.760 1.00 95.50 78 LYS A CA 1
ATOM 583 C C . LYS A 1 78 ? -10.939 1.872 18.283 1.00 95.50 78 LYS A C 1
ATOM 585 O O . LYS A 1 78 ? -12.144 2.058 18.433 1.00 95.50 78 LYS A O 1
ATOM 590 N N . ALA A 1 79 ? -10.144 2.752 17.674 1.00 95.62 79 ALA A N 1
ATOM 591 C CA . ALA A 1 79 ? -10.639 4.037 17.188 1.00 95.62 79 ALA A CA 1
ATOM 592 C C . ALA A 1 79 ? -11.665 3.858 16.055 1.00 95.62 79 ALA A C 1
ATOM 594 O O . ALA A 1 79 ? -12.675 4.559 16.031 1.00 95.62 79 ALA A O 1
ATOM 595 N N . ALA A 1 80 ? -11.470 2.874 15.169 1.00 96.56 80 ALA A N 1
ATOM 596 C CA . ALA A 1 80 ? -12.430 2.551 14.115 1.00 96.56 80 ALA A CA 1
ATOM 597 C C . ALA A 1 80 ? -13.765 2.051 14.686 1.00 96.56 80 ALA A C 1
ATOM 599 O O . ALA A 1 80 ? -14.832 2.485 14.244 1.00 96.56 80 ALA A O 1
ATOM 600 N N . ALA A 1 81 ? -13.726 1.186 15.706 1.00 96.56 81 ALA A N 1
ATOM 601 C CA . ALA A 1 81 ? -14.927 0.716 16.391 1.00 96.56 81 ALA A CA 1
ATOM 602 C C . ALA A 1 81 ? -15.678 1.867 17.087 1.00 96.56 81 ALA A C 1
ATOM 604 O O . ALA A 1 81 ? -16.901 1.965 16.962 1.00 96.56 81 ALA A O 1
ATOM 605 N N . GLU A 1 82 ? -14.961 2.764 17.770 1.00 97.56 82 GLU A N 1
ATOM 606 C CA . GLU A 1 82 ? -15.543 3.940 18.428 1.00 97.56 82 GLU A CA 1
ATOM 607 C C . GLU A 1 82 ? -16.162 4.928 17.426 1.00 97.56 82 GLU A C 1
ATOM 609 O O . GLU A 1 82 ? -17.273 5.414 17.646 1.00 97.56 82 GLU A O 1
ATOM 614 N N . ALA A 1 83 ? -15.481 5.201 16.309 1.00 97.25 83 ALA A N 1
ATOM 615 C CA . ALA A 1 83 ? -15.993 6.066 15.248 1.00 97.25 83 ALA A CA 1
ATOM 616 C C . ALA A 1 83 ? -17.276 5.485 14.634 1.00 97.25 83 ALA A C 1
ATOM 618 O O . ALA A 1 83 ? -18.279 6.189 14.508 1.00 97.25 83 ALA A O 1
ATOM 619 N N . LYS A 1 84 ? -17.297 4.173 14.360 1.00 96.44 84 LYS A N 1
ATOM 620 C CA . LYS A 1 84 ? -18.477 3.473 13.833 1.00 96.44 84 LYS A CA 1
ATOM 621 C C . LYS A 1 84 ? -19.679 3.573 14.774 1.00 96.44 84 LYS A C 1
ATOM 623 O O . LYS A 1 84 ? -20.782 3.853 14.314 1.00 96.44 84 LYS A O 1
ATOM 628 N N . GLN A 1 85 ? -19.479 3.390 16.082 1.00 97.62 85 GLN A N 1
ATOM 629 C CA . GLN A 1 85 ? -20.552 3.531 17.080 1.00 97.62 85 GLN A CA 1
ATOM 630 C C . GLN A 1 85 ? -21.147 4.944 17.109 1.00 97.62 85 GLN A C 1
ATOM 632 O O . GLN A 1 85 ? -22.340 5.107 17.348 1.00 97.62 85 GLN A O 1
ATOM 637 N N . LYS A 1 86 ? -20.324 5.963 16.843 1.00 97.75 86 LYS A N 1
ATOM 638 C CA . LYS A 1 86 ? -20.734 7.373 16.809 1.00 97.75 86 LYS A CA 1
ATOM 639 C C . LYS A 1 86 ? -21.227 7.832 15.433 1.00 97.75 86 LYS A C 1
ATOM 641 O O . LYS A 1 86 ? -21.535 9.011 15.281 1.00 97.75 86 LYS A O 1
ATOM 646 N N . ASN A 1 87 ? -21.302 6.936 14.444 1.00 96.69 87 ASN A N 1
ATOM 647 C CA . ASN A 1 87 ? -21.575 7.269 13.042 1.00 96.69 87 ASN A CA 1
ATOM 648 C C . ASN A 1 87 ? -20.621 8.355 12.496 1.00 96.69 87 ASN A C 1
ATOM 650 O O . ASN A 1 87 ? -21.037 9.312 11.844 1.00 96.69 87 ASN A O 1
ATOM 654 N N . GLN A 1 88 ? -19.334 8.222 12.823 1.00 97.44 88 GLN A N 1
ATOM 655 C CA . GLN A 1 88 ? -18.244 9.119 12.443 1.00 97.44 88 GLN A CA 1
ATOM 656 C C . GLN A 1 88 ? -17.205 8.383 11.588 1.00 97.44 88 GLN A C 1
ATOM 658 O O . GLN A 1 88 ? -17.109 7.156 11.610 1.00 97.44 88 GLN A O 1
ATOM 663 N N . THR A 1 89 ? -16.392 9.148 10.862 1.00 96.19 89 THR A N 1
ATOM 664 C CA . THR A 1 89 ? -15.237 8.652 10.104 1.00 96.19 89 TH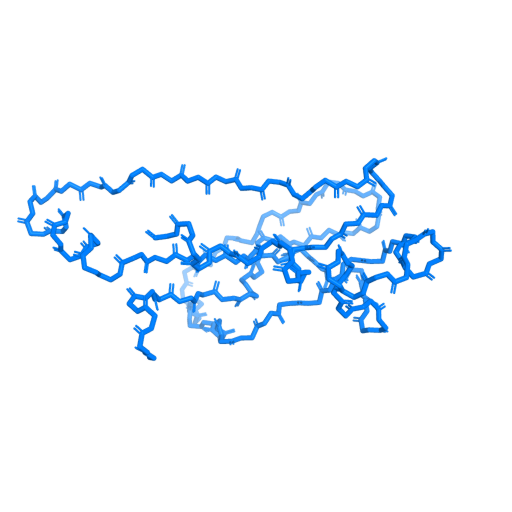R A CA 1
ATOM 665 C C . THR A 1 89 ? -13.934 9.005 10.814 1.00 96.19 89 THR A C 1
ATOM 667 O O . THR A 1 89 ? -13.856 10.015 11.515 1.00 96.19 89 THR A O 1
ATOM 670 N N . LEU A 1 90 ? -12.892 8.203 10.597 1.00 96.62 90 LEU A N 1
ATOM 671 C CA . LEU A 1 90 ? -11.532 8.560 10.997 1.00 96.62 90 LEU A CA 1
ATOM 672 C C . LEU A 1 90 ? -10.879 9.464 9.938 1.00 96.62 90 LEU A C 1
ATOM 674 O O . LEU A 1 90 ? -11.192 9.323 8.753 1.00 96.62 90 LEU A O 1
ATOM 678 N N . PRO A 1 91 ? -9.973 10.377 10.328 1.00 95.81 91 PRO A N 1
ATOM 679 C CA . PRO A 1 91 ? -9.114 11.059 9.368 1.00 95.81 91 PRO A CA 1
ATOM 680 C C . PRO A 1 91 ? -8.197 10.051 8.661 1.00 95.81 91 PRO A C 1
ATOM 682 O O . PRO A 1 91 ? -7.748 9.078 9.264 1.00 95.81 91 PRO A O 1
ATOM 685 N N . THR A 1 92 ? -7.898 10.298 7.386 1.00 96.12 92 THR A N 1
ATOM 686 C CA . THR A 1 92 ? -7.012 9.447 6.578 1.00 96.12 92 THR A CA 1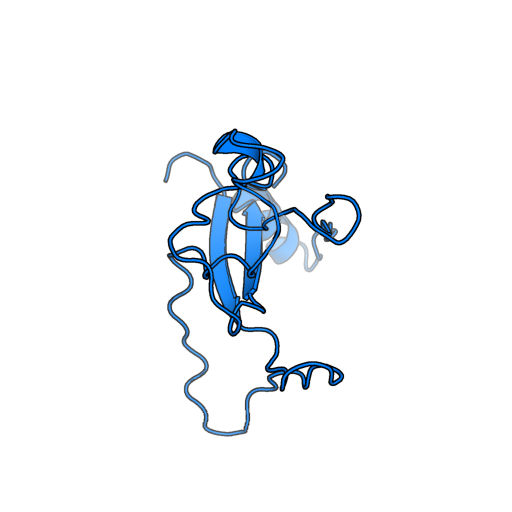
ATOM 687 C C . THR A 1 92 ? -5.728 10.193 6.246 1.00 96.12 92 THR A C 1
ATOM 689 O O . THR A 1 92 ? -5.772 11.320 5.752 1.00 96.12 92 THR A O 1
ATOM 692 N N . ILE A 1 93 ? -4.586 9.551 6.491 1.00 95.31 93 ILE A N 1
ATOM 693 C CA . ILE A 1 93 ? -3.261 10.045 6.108 1.00 95.31 93 ILE A CA 1
ATOM 694 C C . ILE A 1 93 ? -2.777 9.204 4.929 1.00 95.31 93 ILE A C 1
ATOM 696 O O . ILE A 1 93 ? -2.758 7.979 5.009 1.00 95.31 93 ILE A O 1
ATOM 700 N N . VAL A 1 94 ? -2.382 9.860 3.838 1.00 95.31 94 VAL A N 1
ATOM 701 C CA . VAL A 1 94 ? -1.811 9.202 2.656 1.00 95.31 94 VAL A CA 1
ATOM 702 C C . VAL A 1 94 ? -0.329 9.544 2.587 1.00 95.31 94 VAL A C 1
ATOM 704 O O . VAL A 1 94 ? 0.035 10.713 2.457 1.00 95.31 94 VAL A O 1
ATOM 707 N N . ILE A 1 95 ? 0.523 8.525 2.682 1.00 92.62 95 ILE A N 1
ATOM 708 C CA . ILE A 1 95 ? 1.977 8.679 2.615 1.00 92.62 95 ILE A CA 1
ATOM 709 C C . ILE A 1 95 ? 2.438 8.296 1.211 1.00 92.62 95 ILE A C 1
ATOM 711 O O . ILE A 1 95 ? 2.377 7.134 0.820 1.00 92.62 95 ILE A O 1
ATOM 715 N N . ASN A 1 96 ? 2.934 9.281 0.466 1.00 91.69 96 ASN A N 1
ATOM 716 C CA . ASN A 1 96 ? 3.653 9.030 -0.777 1.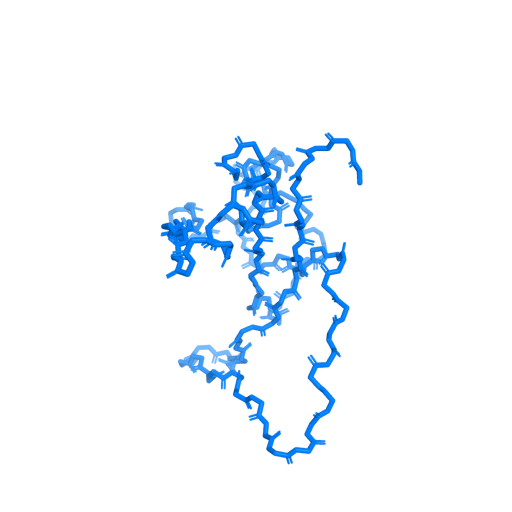00 91.69 96 ASN A CA 1
ATOM 717 C C . ASN A 1 96 ? 5.125 8.801 -0.453 1.00 91.69 96 ASN A C 1
ATOM 719 O O . ASN A 1 96 ? 5.769 9.647 0.171 1.00 91.69 96 ASN A O 1
ATOM 723 N N . VAL A 1 97 ? 5.655 7.659 -0.879 1.00 91.75 97 VAL A N 1
ATOM 724 C CA . VAL A 1 97 ? 7.038 7.287 -0.584 1.00 91.75 97 VAL A CA 1
ATOM 725 C C . VAL A 1 97 ? 8.001 8.250 -1.282 1.00 91.75 97 VAL A C 1
ATOM 727 O O . VAL A 1 97 ? 7.854 8.558 -2.464 1.00 91.75 97 VAL A O 1
ATOM 730 N N . GLY A 1 98 ? 8.979 8.752 -0.526 1.00 89.69 98 GLY A N 1
ATOM 731 C CA . GLY A 1 98 ? 10.060 9.587 -1.048 1.00 89.69 98 GLY A CA 1
ATOM 732 C C . GLY A 1 98 ? 11.159 8.772 -1.741 1.00 89.69 98 GLY A C 1
ATOM 733 O O . GLY A 1 98 ? 11.087 7.554 -1.834 1.00 89.69 98 GLY A O 1
ATOM 734 N N . GLY A 1 99 ? 12.217 9.451 -2.192 1.00 90.06 99 GLY A N 1
ATOM 735 C CA . GLY A 1 99 ? 13.355 8.801 -2.870 1.00 90.06 99 GLY A CA 1
ATOM 736 C C . GLY A 1 99 ? 13.834 9.509 -4.138 1.00 90.06 99 GLY A C 1
ATOM 737 O O . GLY A 1 99 ? 14.377 8.889 -5.049 1.00 90.06 99 GLY A O 1
ATOM 738 N N . GLY A 1 100 ? 13.593 10.821 -4.244 1.00 92.56 100 GLY A N 1
ATOM 739 C CA . GLY A 1 100 ? 14.115 11.638 -5.343 1.00 92.56 100 GLY A CA 1
ATOM 740 C C . GLY A 1 100 ? 13.628 11.234 -6.738 1.00 92.56 100 GLY A C 1
ATOM 741 O O . GLY A 1 100 ? 14.272 11.610 -7.708 1.00 92.56 100 GLY A O 1
ATOM 742 N N . PHE A 1 101 ? 12.516 10.494 -6.839 1.00 92.94 101 PHE A N 1
ATOM 743 C CA . PHE A 1 101 ? 11.938 9.943 -8.078 1.00 92.94 101 PHE A CA 1
ATOM 744 C C . PHE A 1 101 ? 12.714 8.784 -8.728 1.00 92.94 101 PHE A C 1
ATOM 746 O O . PHE A 1 101 ? 12.358 8.359 -9.824 1.00 92.94 101 PHE A O 1
ATOM 753 N N . TYR A 1 102 ? 13.752 8.253 -8.078 1.00 91.88 102 TYR A N 1
ATOM 754 C CA . TYR A 1 102 ? 14.548 7.135 -8.610 1.00 91.88 102 TYR A CA 1
ATOM 755 C C . TYR A 1 102 ? 14.832 6.029 -7.583 1.00 91.88 102 TYR A C 1
ATOM 757 O O . TYR A 1 102 ? 15.371 4.986 -7.954 1.00 91.88 102 TYR A O 1
ATOM 765 N N . THR A 1 103 ? 14.478 6.223 -6.310 1.00 91.38 103 THR A N 1
ATOM 766 C CA . THR A 1 103 ? 14.435 5.193 -5.260 1.00 91.38 103 THR A CA 1
ATOM 767 C C . THR A 1 103 ? 13.116 5.268 -4.488 1.00 91.38 103 THR A C 1
ATOM 769 O O . THR A 1 103 ? 12.285 6.136 -4.755 1.00 91.38 103 THR A O 1
ATOM 772 N N . GLY A 1 104 ? 12.948 4.362 -3.521 1.00 90.62 104 GLY A N 1
ATOM 773 C CA . GLY A 1 104 ? 11.798 4.309 -2.626 1.00 90.62 104 GLY A CA 1
ATOM 774 C C . GLY A 1 104 ? 10.962 3.054 -2.846 1.00 90.62 104 GLY A C 1
ATOM 775 O O . GLY A 1 104 ? 10.869 2.540 -3.958 1.00 90.62 104 GLY A O 1
ATOM 776 N N . SER A 1 105 ? 10.362 2.554 -1.768 1.00 92.06 105 SER A N 1
ATOM 777 C CA . SER A 1 105 ? 9.401 1.455 -1.824 1.00 92.06 105 SER A CA 1
ATOM 778 C C . SER A 1 105 ? 8.382 1.552 -0.692 1.00 92.06 105 SER A C 1
ATOM 780 O O . SER A 1 105 ? 8.757 1.766 0.462 1.00 92.06 105 SER A O 1
ATOM 782 N N . ALA A 1 106 ? 7.102 1.326 -0.996 1.00 91.12 106 ALA A N 1
ATOM 783 C CA . ALA A 1 106 ? 6.047 1.197 0.016 1.00 91.12 106 ALA A CA 1
ATOM 784 C C . ALA A 1 106 ? 6.189 -0.083 0.861 1.00 91.12 106 ALA A C 1
ATOM 786 O O . ALA A 1 106 ? 5.545 -0.209 1.897 1.00 91.12 106 ALA A O 1
ATOM 787 N N . THR A 1 107 ? 7.048 -1.013 0.432 1.00 92.06 107 THR A N 1
ATOM 788 C CA . THR A 1 107 ? 7.380 -2.252 1.151 1.00 92.06 107 THR A CA 1
ATOM 789 C C . THR A 1 107 ? 8.522 -2.073 2.152 1.00 92.06 107 THR A C 1
ATOM 791 O O . THR A 1 107 ? 8.826 -2.990 2.911 1.00 92.06 107 THR A O 1
ATOM 794 N N . ALA A 1 108 ? 9.193 -0.915 2.147 1.00 93.06 108 ALA A N 1
ATOM 795 C CA . ALA A 1 108 ? 10.306 -0.658 3.047 1.00 93.06 108 ALA A CA 1
ATOM 796 C C . ALA A 1 108 ? 9.818 -0.555 4.505 1.00 93.06 108 ALA A C 1
ATOM 798 O O . ALA A 1 108 ? 8.846 0.162 4.749 1.00 93.06 108 ALA A O 1
ATOM 799 N N . PRO A 1 109 ? 10.515 -1.167 5.484 1.00 94.06 109 PRO A N 1
ATOM 800 C CA . PRO A 1 109 ? 10.153 -1.076 6.901 1.00 94.06 109 PRO A CA 1
ATOM 801 C C . PRO A 1 109 ? 10.015 0.358 7.428 1.00 94.06 109 PRO A C 1
ATOM 803 O O . PRO A 1 109 ? 9.214 0.616 8.318 1.00 94.06 109 PRO A O 1
ATOM 806 N N . PHE A 1 110 ? 10.761 1.311 6.861 1.00 91.81 110 PHE A N 1
ATOM 807 C CA . PHE A 1 110 ? 10.624 2.734 7.177 1.00 91.81 110 PHE A CA 1
ATOM 808 C C . PHE A 1 110 ? 9.213 3.296 6.921 1.00 91.81 110 PHE A C 1
ATOM 810 O O . PHE A 1 110 ? 8.826 4.276 7.550 1.00 91.81 110 PHE A O 1
ATOM 817 N N . ASN A 1 111 ? 8.454 2.690 6.005 1.00 92.75 111 ASN A N 1
ATOM 818 C CA . ASN A 1 111 ? 7.111 3.115 5.616 1.00 92.75 111 ASN A CA 1
ATOM 819 C C . ASN A 1 111 ? 6.000 2.270 6.271 1.00 92.75 111 ASN A C 1
ATOM 821 O O . ASN A 1 111 ? 4.851 2.357 5.839 1.00 92.75 111 ASN A O 1
ATOM 825 N N . ASP A 1 112 ? 6.314 1.456 7.287 1.00 94.00 112 ASP A N 1
ATOM 826 C CA . ASP A 1 112 ? 5.298 0.728 8.053 1.00 94.00 112 ASP A CA 1
ATOM 827 C C . ASP A 1 112 ? 4.416 1.705 8.850 1.00 94.00 112 ASP A C 1
ATOM 829 O O . ASP A 1 112 ? 4.870 2.399 9.764 1.00 94.00 112 ASP A O 1
ATOM 833 N N . GLY A 1 113 ? 3.135 1.768 8.479 1.00 94.06 113 GLY A N 1
ATOM 834 C CA . GLY A 1 113 ? 2.151 2.665 9.076 1.00 94.06 113 GLY A CA 1
ATOM 835 C C . GLY A 1 113 ? 1.562 2.183 10.401 1.00 94.06 113 GLY A C 1
ATOM 836 O O . GLY A 1 113 ? 0.813 2.940 11.017 1.00 94.06 113 GLY A O 1
ATOM 837 N N . ALA A 1 114 ? 1.878 0.971 10.869 1.00 94.06 114 ALA A N 1
ATOM 838 C CA . ALA A 1 114 ? 1.214 0.381 12.031 1.00 94.06 114 ALA A CA 1
ATOM 839 C C . ALA A 1 114 ? 1.371 1.215 13.312 1.00 94.06 114 ALA A C 1
ATOM 841 O O . ALA A 1 114 ? 0.436 1.310 14.094 1.00 94.06 114 ALA A O 1
ATOM 842 N N . ALA A 1 115 ? 2.524 1.855 13.524 1.00 92.06 115 ALA A N 1
ATOM 843 C CA . ALA A 1 115 ? 2.745 2.696 14.704 1.00 92.06 115 ALA A CA 1
ATOM 844 C C . ALA A 1 115 ? 2.041 4.066 14.632 1.00 92.06 115 ALA A C 1
ATOM 846 O O . ALA A 1 115 ? 1.903 4.734 15.656 1.00 92.06 115 ALA A O 1
ATOM 847 N N . LEU A 1 116 ? 1.652 4.508 13.430 1.00 90.94 116 LEU A N 1
ATOM 848 C CA . LEU A 1 116 ? 0.935 5.768 13.213 1.00 90.94 116 LEU A CA 1
ATOM 849 C C . LEU A 1 116 ? -0.588 5.596 13.315 1.00 90.94 116 LEU A C 1
ATOM 851 O O . LEU A 1 116 ? -1.277 6.565 13.634 1.00 90.94 116 LEU A O 1
ATOM 855 N N . ALA A 1 117 ? -1.086 4.398 12.999 1.00 90.00 117 ALA A N 1
ATOM 856 C CA . ALA A 1 117 ? -2.498 4.027 13.047 1.00 90.00 117 ALA A CA 1
ATOM 857 C C . ALA A 1 117 ? -3.027 4.017 14.488 1.00 90.00 117 ALA A C 1
ATOM 859 O O . ALA A 1 117 ? -4.027 4.729 14.735 1.00 90.00 117 ALA A O 1
#